Protein AF-A0A523ZC33-F1 (afdb_monomer_lite)

Structure (mmCIF, N/CA/C/O backbone):
data_AF-A0A523ZC33-F1
#
_entry.id   AF-A0A523ZC33-F1
#
loop_
_atom_site.group_PDB
_atom_site.id
_atom_site.type_symbol
_atom_site.label_atom_id
_atom_site.label_alt_id
_atom_site.label_comp_id
_atom_site.label_asym_id
_atom_site.label_entity_id
_atom_site.label_seq_id
_atom_site.pdbx_PDB_ins_code
_atom_site.Cartn_x
_atom_site.Cartn_y
_atom_site.Cartn_z
_atom_site.occupancy
_atom_site.B_iso_or_equiv
_atom_site.auth_seq_id
_atom_site.auth_comp_id
_atom_site.auth_asym_id
_atom_site.auth_atom_id
_atom_site.pdbx_PDB_model_num
ATOM 1 N N . MET A 1 1 ? -5.610 19.054 1.562 1.00 82.06 1 MET A N 1
ATOM 2 C CA . MET A 1 1 ? -6.115 19.131 0.172 1.00 82.06 1 MET A CA 1
ATOM 3 C C . MET A 1 1 ? -7.384 18.306 -0.020 1.00 82.06 1 MET A C 1
ATOM 5 O O . MET A 1 1 ? -8.399 18.913 -0.312 1.00 82.06 1 MET A O 1
ATOM 9 N N . ALA A 1 2 ? -7.369 16.987 0.226 1.00 86.81 2 ALA A N 1
ATOM 10 C CA . ALA A 1 2 ? -8.537 16.106 0.041 1.00 86.81 2 ALA A CA 1
ATOM 11 C C . ALA A 1 2 ? -9.839 16.639 0.676 1.00 86.81 2 ALA A C 1
ATOM 13 O O . ALA A 1 2 ? -10.793 16.916 -0.041 1.00 86.81 2 ALA A O 1
ATOM 14 N N . HIS A 1 3 ? -9.827 16.922 1.984 1.00 86.19 3 HIS A N 1
ATOM 15 C CA . HIS A 1 3 ? -10.988 17.479 2.694 1.00 86.19 3 HIS A CA 1
ATOM 16 C C . HIS A 1 3 ? -11.489 18.812 2.109 1.00 86.19 3 HIS A C 1
ATOM 18 O O . HIS A 1 3 ? -12.688 19.023 1.984 1.00 86.19 3 HIS A O 1
ATOM 24 N N . LYS A 1 4 ? -10.576 19.715 1.718 1.00 90.38 4 LYS A N 1
ATOM 25 C CA . LYS A 1 4 ? -10.930 21.020 1.125 1.00 90.38 4 LYS A CA 1
ATOM 26 C C . LYS A 1 4 ? -11.680 20.857 -0.203 1.00 90.38 4 LYS A C 1
ATOM 28 O O . LYS A 1 4 ? -12.515 21.688 -0.527 1.00 90.38 4 LYS A O 1
ATOM 33 N N . ASN A 1 5 ? -11.385 19.787 -0.937 1.00 92.31 5 ASN A N 1
ATOM 34 C CA . ASN A 1 5 ? -11.989 19.481 -2.230 1.00 92.31 5 ASN A C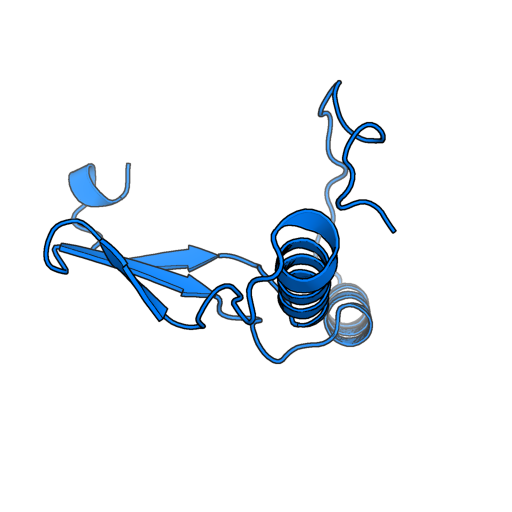A 1
ATOM 35 C C . ASN A 1 5 ? -13.188 18.520 -2.114 1.00 92.31 5 ASN A C 1
ATOM 37 O O . ASN A 1 5 ? -13.679 18.051 -3.133 1.00 92.31 5 ASN A O 1
ATOM 41 N N . GLY A 1 6 ? -13.641 18.191 -0.897 1.00 92.19 6 GLY A N 1
ATOM 42 C CA . GLY A 1 6 ? -14.768 17.278 -0.681 1.00 92.19 6 GLY A CA 1
ATOM 43 C C . GLY A 1 6 ? -14.457 15.793 -0.909 1.00 92.19 6 GLY A C 1
ATOM 44 O O . GLY A 1 6 ? -15.379 14.985 -0.947 1.00 92.19 6 GLY A O 1
ATOM 45 N N . TYR A 1 7 ? -13.183 15.405 -1.035 1.00 94.81 7 TYR A N 1
ATOM 46 C CA . TYR A 1 7 ? -12.796 13.998 -1.164 1.00 94.81 7 TYR A CA 1
ATOM 47 C C . TYR A 1 7 ? -12.706 13.315 0.204 1.00 94.81 7 TYR A C 1
ATOM 49 O O . TYR A 1 7 ? -12.087 13.840 1.135 1.00 94.81 7 TYR A O 1
ATOM 57 N N . ASN A 1 8 ? -13.274 12.113 0.297 1.00 94.88 8 ASN A N 1
ATOM 58 C CA . ASN A 1 8 ? -13.278 11.260 1.491 1.00 94.88 8 ASN A CA 1
ATOM 59 C C . ASN A 1 8 ? -12.317 10.059 1.382 1.00 94.88 8 ASN A C 1
ATOM 61 O O . ASN A 1 8 ? -12.171 9.295 2.338 1.00 94.88 8 ASN A O 1
ATOM 65 N N . GLU A 1 9 ? -11.648 9.892 0.241 1.00 95.12 9 GLU A N 1
ATOM 66 C CA . GLU A 1 9 ? -10.737 8.786 -0.044 1.00 95.12 9 GLU A CA 1
ATOM 67 C C . GLU A 1 9 ? -9.439 9.289 -0.673 1.00 95.12 9 GLU A C 1
ATOM 69 O O . GLU A 1 9 ? -9.436 10.234 -1.462 1.00 95.12 9 GLU A O 1
ATOM 74 N N . ILE A 1 10 ? -8.321 8.662 -0.304 1.00 95.94 10 ILE A N 1
ATOM 75 C CA . ILE A 1 10 ? -6.998 8.964 -0.848 1.00 95.94 10 ILE A CA 1
ATOM 76 C C . ILE A 1 10 ? -6.325 7.653 -1.244 1.00 95.94 10 ILE A C 1
ATOM 78 O O . ILE A 1 10 ? -6.088 6.792 -0.394 1.00 95.94 10 ILE A O 1
ATOM 82 N N . ALA A 1 11 ? -6.013 7.516 -2.532 1.00 96.75 11 ALA A N 1
ATOM 83 C CA . ALA A 1 11 ? -5.334 6.350 -3.078 1.00 96.75 11 ALA A CA 1
ATOM 84 C C . ALA A 1 11 ? -3.815 6.488 -2.962 1.00 96.75 11 ALA A C 1
ATOM 86 O O . ALA A 1 11 ? -3.231 7.481 -3.392 1.00 96.75 11 ALA A O 1
ATOM 87 N N . PHE A 1 12 ? -3.182 5.489 -2.358 1.00 96.62 12 PHE A N 1
ATOM 88 C CA . PHE A 1 12 ? -1.742 5.392 -2.162 1.00 96.62 12 PHE A CA 1
ATOM 89 C C . PHE A 1 12 ? -1.186 4.239 -3.000 1.00 96.62 12 PHE A C 1
ATOM 91 O O . PHE A 1 12 ? -1.777 3.159 -3.054 1.00 96.62 12 PHE A O 1
ATOM 98 N N . GLY A 1 13 ? -0.009 4.449 -3.590 1.00 94.56 13 GLY A N 1
ATOM 99 C CA . GLY A 1 13 ? 0.670 3.474 -4.451 1.00 94.56 13 GLY A CA 1
ATOM 100 C C . GLY A 1 13 ? 1.456 2.383 -3.719 1.00 94.56 13 GLY A C 1
ATOM 101 O O . GLY A 1 13 ? 2.354 1.816 -4.320 1.00 94.56 13 GLY A O 1
ATOM 102 N N . HIS A 1 14 ? 1.163 2.106 -2.441 1.00 96.31 14 HIS A N 1
ATOM 103 C CA . HIS A 1 14 ? 1.906 1.081 -1.695 1.00 96.31 14 HIS A CA 1
ATOM 104 C C . HIS A 1 14 ? 1.635 -0.301 -2.291 1.00 96.31 14 HIS A C 1
ATOM 106 O O . HIS A 1 14 ? 0.467 -0.691 -2.413 1.00 96.31 14 HIS A O 1
ATOM 112 N N . HIS A 1 15 ? 2.705 -1.020 -2.612 1.00 97.12 15 HIS A N 1
ATOM 113 C CA . HIS A 1 15 ? 2.671 -2.355 -3.196 1.00 97.12 15 HIS A CA 1
ATOM 114 C C . HIS A 1 15 ? 3.012 -3.439 -2.170 1.00 97.12 15 HIS A C 1
ATOM 116 O O . HIS A 1 15 ? 3.305 -3.160 -1.006 1.00 97.12 15 HIS A O 1
ATOM 122 N N . ARG A 1 16 ? 2.916 -4.707 -2.571 1.00 97.25 16 ARG A N 1
ATOM 123 C CA . ARG A 1 16 ? 3.084 -5.860 -1.679 1.00 97.25 16 ARG A CA 1
ATOM 124 C C . ARG A 1 16 ? 4.438 -5.859 -0.972 1.00 97.25 16 ARG A C 1
ATOM 126 O O . ARG A 1 16 ? 4.491 -6.141 0.226 1.00 97.25 16 ARG A O 1
ATOM 133 N N . ASP A 1 17 ? 5.511 -5.531 -1.682 1.00 96.31 17 ASP A N 1
ATOM 134 C CA . ASP A 1 17 ? 6.858 -5.456 -1.115 1.00 96.31 17 ASP A CA 1
ATOM 135 C C . ASP A 1 17 ? 6.925 -4.429 0.033 1.00 96.31 17 ASP A C 1
ATOM 137 O O . ASP A 1 17 ? 7.453 -4.756 1.096 1.00 96.31 17 ASP A O 1
ATOM 141 N N . ASP A 1 18 ? 6.279 -3.259 -0.087 1.00 95.38 18 ASP A N 1
ATOM 142 C CA . ASP A 1 18 ? 6.192 -2.267 1.003 1.00 95.38 18 ASP A CA 1
ATOM 143 C C . ASP A 1 18 ? 5.530 -2.835 2.268 1.00 95.38 18 ASP A C 1
ATOM 145 O O . ASP A 1 18 ? 5.927 -2.530 3.404 1.00 95.38 18 ASP A O 1
ATOM 149 N N . VAL A 1 19 ? 4.485 -3.650 2.082 1.00 96.31 19 VAL A N 1
ATOM 150 C CA . VAL A 1 19 ? 3.745 -4.296 3.176 1.00 96.31 19 VAL A CA 1
ATOM 151 C C . VAL A 1 19 ? 4.634 -5.315 3.882 1.00 96.31 19 VAL A C 1
ATOM 153 O O . VAL A 1 19 ? 4.639 -5.362 5.116 1.00 96.31 19 VAL A O 1
ATOM 156 N N . ILE A 1 20 ? 5.408 -6.093 3.120 1.00 95.88 20 ILE A N 1
ATOM 157 C CA . ILE A 1 20 ? 6.358 -7.082 3.644 1.00 95.88 20 ILE A CA 1
ATOM 158 C C . ILE A 1 20 ? 7.490 -6.381 4.397 1.00 95.88 20 ILE A C 1
ATOM 160 O O . ILE A 1 20 ? 7.773 -6.746 5.536 1.00 95.88 20 ILE A O 1
ATOM 164 N N . VAL A 1 21 ? 8.094 -5.339 3.818 1.00 95.44 21 VAL A N 1
ATOM 165 C CA . VAL A 1 21 ? 9.153 -4.556 4.476 1.00 95.44 21 VAL A CA 1
ATOM 166 C C . VAL A 1 21 ? 8.636 -3.965 5.785 1.00 95.44 21 VAL A C 1
ATOM 168 O O . VAL A 1 21 ? 9.282 -4.093 6.825 1.00 95.44 21 VAL A O 1
ATOM 171 N N . THR A 1 22 ? 7.436 -3.379 5.778 1.00 95.19 22 THR A N 1
ATOM 172 C CA . THR A 1 22 ? 6.828 -2.825 6.996 1.00 95.19 22 THR A CA 1
ATOM 173 C C . THR A 1 22 ? 6.564 -3.907 8.046 1.00 95.19 22 THR A C 1
ATOM 175 O O . THR A 1 22 ? 6.860 -3.688 9.220 1.00 95.19 22 THR A O 1
ATOM 178 N N . PHE A 1 23 ? 6.059 -5.074 7.638 1.00 96.75 23 PHE A N 1
ATOM 179 C CA . PHE A 1 23 ? 5.847 -6.209 8.537 1.00 96.75 23 PHE A CA 1
ATOM 180 C C . PHE A 1 23 ? 7.155 -6.666 9.188 1.00 96.75 23 PHE A C 1
ATOM 182 O O . PHE A 1 23 ? 7.242 -6.751 10.411 1.00 96.75 23 PHE A O 1
ATOM 189 N N . MET A 1 24 ? 8.193 -6.892 8.381 1.00 96.44 24 MET A N 1
ATOM 190 C CA . MET A 1 24 ? 9.503 -7.337 8.856 1.00 96.44 24 MET A CA 1
ATOM 191 C C . MET A 1 24 ? 10.133 -6.320 9.807 1.00 96.44 24 MET A C 1
ATOM 193 O O . MET A 1 24 ? 10.693 -6.698 10.833 1.00 96.44 24 MET A O 1
ATOM 197 N N . MET A 1 25 ? 10.003 -5.024 9.520 1.00 94.62 25 MET A N 1
ATOM 198 C CA . MET A 1 25 ? 10.499 -3.987 10.421 1.00 94.62 25 MET A CA 1
ATOM 199 C C . MET A 1 25 ? 9.795 -3.995 11.779 1.00 94.62 25 MET A C 1
ATOM 201 O O . MET A 1 25 ? 10.457 -3.843 12.807 1.00 94.62 25 MET A O 1
ATOM 205 N N . ASN A 1 26 ? 8.471 -4.154 11.796 1.00 96.31 26 ASN A N 1
ATOM 206 C CA . ASN A 1 26 ? 7.714 -4.222 13.045 1.00 96.31 26 ASN A CA 1
ATOM 207 C C . ASN A 1 26 ? 8.067 -5.489 13.830 1.00 96.31 26 ASN A C 1
ATOM 209 O O . ASN A 1 26 ? 8.318 -5.413 15.032 1.00 96.31 26 ASN A O 1
ATOM 213 N N . LEU A 1 27 ? 8.203 -6.624 13.148 1.00 96.94 27 LEU A N 1
ATOM 214 C CA . LEU A 1 27 ? 8.576 -7.880 13.784 1.00 96.94 27 LEU A CA 1
ATOM 215 C C . LEU A 1 27 ? 9.979 -7.808 14.408 1.00 96.94 27 LEU A C 1
ATOM 217 O O . LEU A 1 27 ? 10.148 -8.136 15.578 1.00 96.94 27 LEU A O 1
ATOM 221 N N . LEU A 1 28 ? 10.978 -7.343 13.651 1.00 95.75 28 LEU A N 1
ATOM 222 C CA . LEU A 1 28 ? 12.387 -7.411 14.055 1.00 95.75 28 LEU A CA 1
ATOM 223 C C . LEU A 1 28 ? 12.822 -6.286 14.996 1.00 95.75 28 LEU A C 1
ATOM 225 O O . LEU A 1 28 ? 13.646 -6.512 15.877 1.00 95.75 28 LEU A O 1
ATOM 229 N N . PHE A 1 29 ? 12.305 -5.070 14.809 1.00 94.81 29 PHE A N 1
ATOM 230 C CA . PHE A 1 29 ? 12.752 -3.904 15.582 1.00 94.81 29 PHE A CA 1
ATOM 231 C C . PHE A 1 29 ? 11.756 -3.461 16.652 1.00 94.81 29 PHE A C 1
ATOM 233 O O . PHE A 1 29 ? 12.114 -2.639 17.494 1.00 94.81 29 PHE A O 1
ATOM 240 N N . ARG A 1 30 ? 10.516 -3.964 16.615 1.00 95.50 30 ARG A N 1
ATOM 241 C CA . ARG A 1 30 ? 9.475 -3.631 17.600 1.00 95.50 30 ARG A CA 1
ATOM 242 C C . ARG A 1 30 ? 8.902 -4.856 18.313 1.00 95.50 30 ARG A C 1
ATOM 244 O O . ARG A 1 30 ? 8.235 -4.678 19.322 1.00 95.50 30 ARG A O 1
ATOM 251 N N . GLY A 1 31 ? 9.173 -6.075 17.835 1.00 96.94 31 GLY A N 1
ATOM 252 C CA . GLY A 1 31 ? 8.584 -7.295 18.394 1.00 96.94 31 GLY A CA 1
ATOM 253 C C . GLY A 1 31 ? 7.077 -7.407 18.140 1.00 96.94 31 GLY A C 1
ATOM 254 O O . GLY A 1 31 ? 6.383 -8.106 18.871 1.00 96.94 31 GLY A O 1
ATOM 255 N N . GLU A 1 32 ? 6.557 -6.705 17.128 1.00 97.88 32 GLU A N 1
ATOM 256 C CA . GLU A 1 32 ? 5.124 -6.600 16.849 1.00 97.88 32 GLU A CA 1
ATOM 257 C C . GLU A 1 32 ? 4.747 -7.344 15.562 1.00 97.88 32 GLU A C 1
ATOM 259 O O . GLU A 1 32 ? 5.310 -7.104 14.493 1.00 97.88 32 GLU A O 1
ATOM 264 N N . VAL A 1 33 ? 3.719 -8.194 15.635 1.00 97.44 33 VAL A N 1
ATOM 265 C CA . VAL A 1 33 ? 3.114 -8.846 14.462 1.00 97.44 33 VAL A CA 1
ATOM 266 C C . VAL A 1 33 ? 2.097 -7.887 13.835 1.00 97.44 33 VAL A C 1
ATOM 268 O O . VAL A 1 33 ? 0.887 -8.038 13.992 1.00 97.44 33 VAL A O 1
ATOM 271 N N . ALA A 1 34 ? 2.593 -6.848 13.162 1.00 96.69 34 ALA A N 1
ATOM 272 C CA . ALA A 1 34 ? 1.761 -5.781 12.611 1.00 96.69 34 ALA A CA 1
ATOM 273 C C . ALA A 1 34 ? 2.278 -5.279 11.259 1.00 96.69 34 ALA A C 1
ATOM 275 O O . ALA A 1 34 ? 3.481 -5.213 11.015 1.00 96.69 34 ALA A O 1
ATOM 276 N N . THR A 1 35 ? 1.371 -4.854 10.381 1.00 97.06 35 THR A N 1
ATOM 277 C CA . THR A 1 35 ? 1.706 -4.158 9.131 1.00 97.06 35 THR A CA 1
ATOM 278 C C . THR A 1 35 ? 0.588 -3.196 8.732 1.00 97.06 35 THR A C 1
ATOM 280 O O . THR A 1 35 ? -0.454 -3.120 9.383 1.00 97.06 35 THR A O 1
ATOM 283 N N . SER A 1 36 ? 0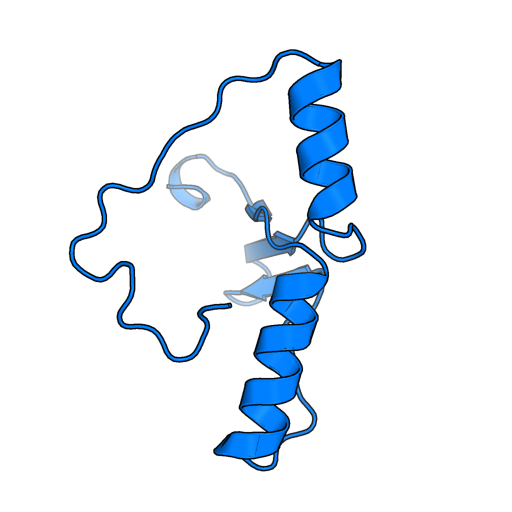.810 -2.418 7.674 1.00 95.00 36 SER A N 1
ATOM 284 C CA . SER A 1 36 ? -0.227 -1.553 7.114 1.00 95.00 36 SER A CA 1
ATOM 285 C C . SER A 1 36 ? -1.379 -2.384 6.535 1.00 95.00 36 SER A C 1
ATOM 287 O O . SER A 1 36 ? -1.147 -3.457 5.991 1.00 95.00 36 SER A O 1
ATOM 289 N N . VAL A 1 37 ? -2.616 -1.892 6.624 1.00 96.75 37 VAL A N 1
ATOM 290 C CA . VAL A 1 37 ? -3.825 -2.563 6.101 1.00 96.75 37 VAL A CA 1
ATOM 291 C C . VAL A 1 37 ? -4.253 -1.977 4.746 1.00 96.75 37 VAL A C 1
ATOM 293 O O . VAL A 1 37 ? -3.946 -0.813 4.477 1.00 96.75 37 VAL A O 1
ATOM 296 N N . PRO A 1 38 ? -4.980 -2.714 3.884 1.00 97.12 38 PRO A N 1
ATOM 297 C CA . PRO A 1 38 ? -5.362 -2.222 2.553 1.00 97.12 38 PRO A CA 1
ATOM 298 C C . PRO A 1 38 ? -6.254 -0.974 2.601 1.00 97.12 38 PRO A C 1
ATOM 300 O O . PRO A 1 38 ? -6.115 -0.083 1.764 1.00 97.12 38 PRO A O 1
ATOM 303 N N . VAL A 1 39 ? -7.125 -0.872 3.610 1.00 97.56 39 VAL A N 1
ATOM 304 C CA . VAL A 1 39 ? -7.981 0.295 3.850 1.00 97.56 39 VAL A CA 1
ATOM 305 C C . VAL A 1 39 ? -7.818 0.747 5.291 1.00 97.56 39 VAL A C 1
ATOM 307 O O . VAL A 1 39 ? -8.057 -0.022 6.219 1.00 97.56 39 VAL A O 1
ATOM 310 N N . GLN A 1 40 ? -7.447 2.008 5.485 1.00 96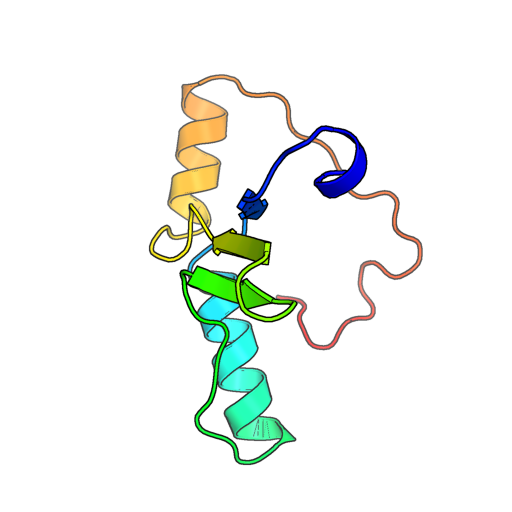.88 40 GLN A N 1
ATOM 311 C CA . GLN A 1 40 ? -7.269 2.601 6.806 1.00 96.88 40 GLN A CA 1
ATOM 312 C C . GLN A 1 40 ? -8.151 3.839 6.946 1.00 96.88 40 GLN A C 1
ATOM 314 O O . GLN A 1 40 ? -8.048 4.780 6.161 1.00 96.88 40 GLN A O 1
ATOM 319 N N . LYS A 1 41 ? -9.031 3.835 7.948 1.00 96.12 41 LYS A N 1
ATOM 320 C CA . LYS A 1 41 ? -9.931 4.954 8.245 1.00 96.12 41 LYS A CA 1
ATOM 321 C C . LYS A 1 41 ? -9.255 5.926 9.213 1.00 96.12 41 LYS A C 1
ATOM 323 O O . LYS A 1 41 ? -8.632 5.498 10.180 1.00 96.12 41 LYS A O 1
ATOM 328 N N . PHE A 1 42 ? -9.426 7.219 8.974 1.00 93.50 42 PHE A N 1
ATOM 329 C CA . PHE A 1 42 ? -8.943 8.310 9.816 1.00 93.50 42 PHE A CA 1
ATOM 330 C C . PHE A 1 42 ? -10.087 9.265 10.148 1.00 93.50 42 PHE A C 1
ATOM 332 O O . PHE A 1 42 ? -11.078 9.331 9.417 1.00 93.50 42 PHE A O 1
ATOM 339 N N . PHE A 1 43 ? -9.934 10.017 11.242 1.00 92.81 43 PHE A N 1
ATOM 340 C CA . PHE A 1 43 ? -10.891 11.041 11.678 1.00 92.81 43 PHE A CA 1
ATOM 341 C C . PHE A 1 43 ? -12.326 10.501 11.754 1.00 92.81 43 PHE A C 1
ATOM 343 O O . PHE A 1 43 ? -13.221 11.020 11.090 1.00 92.81 43 PHE A O 1
ATOM 350 N N . GLU A 1 44 ? -12.516 9.397 12.483 1.00 92.69 44 GLU A N 1
ATOM 351 C CA . GLU A 1 44 ? -13.819 8.720 12.625 1.00 92.69 44 GLU A CA 1
ATOM 352 C C . GLU A 1 44 ? -14.439 8.298 11.279 1.00 92.69 44 GLU A C 1
ATOM 354 O O . GLU A 1 44 ? -15.650 8.191 11.122 1.00 92.69 44 GLU A O 1
ATOM 359 N N . GLY A 1 45 ? -13.595 8.043 10.276 1.00 88.38 45 GLY A N 1
ATOM 360 C CA . GLY A 1 45 ? -14.025 7.614 8.948 1.00 88.38 45 GLY A CA 1
ATOM 361 C C . GLY A 1 45 ? -14.307 8.747 7.964 1.00 88.38 45 GLY A C 1
ATOM 362 O O . GLY A 1 45 ? -14.683 8.450 6.833 1.00 88.38 45 GLY A O 1
ATOM 363 N N . LYS A 1 46 ? -14.070 10.015 8.334 1.00 91.12 46 LYS A N 1
ATOM 364 C CA . LYS A 1 46 ? -14.181 11.156 7.404 1.00 91.12 46 LYS A CA 1
ATOM 365 C C . LYS A 1 46 ? -13.204 11.057 6.232 1.00 91.12 46 LYS A C 1
ATOM 367 O O . LYS A 1 46 ? -13.494 11.567 5.155 1.00 91.12 46 LYS A O 1
ATOM 372 N N . ILE A 1 47 ? -12.050 10.419 6.441 1.00 94.56 47 ILE A N 1
ATOM 373 C CA . ILE A 1 47 ? -11.061 10.155 5.392 1.00 94.56 47 ILE A CA 1
ATOM 374 C C . ILE A 1 47 ? -10.646 8.688 5.450 1.00 94.56 47 ILE A C 1
ATOM 376 O O . ILE A 1 47 ? -10.391 8.146 6.527 1.00 94.56 47 ILE A O 1
ATOM 380 N N . LYS A 1 48 ? -10.528 8.052 4.287 1.00 95.88 48 LYS A N 1
ATOM 381 C CA . LYS A 1 48 ? -9.987 6.701 4.142 1.00 95.88 48 LYS A CA 1
ATOM 382 C C . LYS A 1 48 ? -8.755 6.734 3.248 1.00 95.88 48 LYS A C 1
ATOM 384 O O . LYS A 1 48 ? -8.784 7.314 2.168 1.00 95.88 48 LYS A O 1
ATOM 389 N N . ILE A 1 49 ? -7.679 6.097 3.690 1.00 96.75 49 ILE A N 1
ATOM 390 C CA . ILE A 1 49 ? -6.544 5.775 2.826 1.00 96.75 49 ILE A CA 1
ATOM 391 C C . ILE A 1 49 ? -6.794 4.390 2.246 1.00 96.75 49 ILE A C 1
ATOM 393 O O . ILE A 1 49 ? -7.025 3.443 3.003 1.00 96.75 49 ILE A O 1
ATOM 397 N N . ILE A 1 50 ? -6.727 4.283 0.923 1.00 97.56 50 ILE A N 1
ATOM 398 C CA . ILE A 1 50 ? -6.760 3.014 0.198 1.00 97.56 50 ILE A CA 1
ATOM 399 C C . ILE A 1 50 ? -5.379 2.768 -0.410 1.00 97.56 50 ILE A C 1
ATOM 401 O O . ILE A 1 50 ? -4.786 3.665 -1.002 1.00 97.56 50 ILE A O 1
ATOM 405 N N . ARG A 1 51 ? -4.832 1.568 -0.232 1.00 97.81 51 ARG A N 1
ATOM 406 C CA . ARG A 1 51 ? -3.557 1.151 -0.831 1.00 97.81 51 ARG A CA 1
ATOM 407 C C . ARG A 1 51 ? -3.876 0.284 -2.041 1.00 97.81 51 ARG A C 1
ATOM 409 O O . ARG A 1 51 ? -4.043 -0.921 -1.907 1.00 97.81 51 ARG A O 1
ATOM 416 N N . SER A 1 52 ? -4.050 0.899 -3.206 1.00 97.12 52 SER A N 1
ATOM 417 C CA . SER A 1 52 ? -4.643 0.220 -4.371 1.00 97.12 52 SER A CA 1
ATOM 418 C C . SER A 1 52 ? -3.786 -0.924 -4.918 1.00 97.12 52 SER A C 1
ATOM 420 O O . SER A 1 52 ? -4.314 -1.834 -5.547 1.00 97.12 52 SER A O 1
ATOM 422 N N . LEU A 1 53 ? -2.477 -0.905 -4.654 1.00 97.62 53 LEU A N 1
ATOM 423 C CA . LEU A 1 53 ? -1.518 -1.897 -5.143 1.00 97.62 53 LEU A CA 1
ATOM 424 C C . LEU A 1 53 ? -1.142 -2.936 -4.075 1.00 97.62 53 LEU A C 1
ATOM 426 O O . LEU A 1 53 ? -0.198 -3.689 -4.267 1.00 97.62 53 LEU A O 1
ATOM 430 N N . TYR A 1 54 ? -1.896 -3.024 -2.973 1.00 97.69 54 TYR A N 1
ATOM 431 C CA . TYR A 1 54 ? -1.541 -3.796 -1.772 1.00 97.69 54 TYR A CA 1
ATOM 432 C C . TYR A 1 54 ? -1.109 -5.253 -2.026 1.00 97.69 54 TYR A C 1
ATOM 434 O O . TYR A 1 54 ? -0.278 -5.789 -1.296 1.00 97.69 54 TYR A O 1
ATOM 442 N N . PHE A 1 55 ? -1.670 -5.903 -3.049 1.00 96.94 55 PHE A N 1
ATOM 443 C CA . PHE A 1 55 ? -1.366 -7.294 -3.406 1.00 96.94 55 PHE A CA 1
ATOM 444 C C . PHE A 1 55 ? -0.441 -7.446 -4.623 1.00 96.94 55 PHE A C 1
ATOM 446 O O . PHE A 1 55 ? -0.059 -8.568 -4.956 1.00 96.94 55 PHE A O 1
ATOM 453 N N . MET A 1 56 ? -0.072 -6.342 -5.273 1.00 97.81 56 MET A N 1
ATOM 454 C CA . MET A 1 56 ? 0.766 -6.324 -6.470 1.00 97.81 56 MET A CA 1
ATOM 455 C C . MET A 1 56 ? 2.240 -6.389 -6.088 1.00 97.81 56 MET A C 1
ATOM 457 O O . MET A 1 56 ? 2.680 -5.657 -5.208 1.00 97.81 56 MET A O 1
ATOM 461 N N . TRP A 1 57 ? 3.001 -7.242 -6.763 1.00 97.56 57 TRP A N 1
ATOM 462 C CA . TRP A 1 57 ? 4.461 -7.230 -6.676 1.00 97.56 57 TRP A CA 1
ATOM 463 C C . TRP A 1 57 ? 5.038 -6.055 -7.466 1.00 97.56 57 TRP A C 1
ATOM 465 O O . TRP A 1 57 ? 4.484 -5.686 -8.503 1.00 97.56 57 TRP A O 1
ATOM 475 N N . GLU A 1 58 ? 6.164 -5.521 -7.000 1.00 95.62 58 GLU A N 1
ATOM 476 C CA . GLU A 1 58 ? 6.895 -4.439 -7.672 1.00 95.62 58 GLU A CA 1
ATOM 477 C C . GLU A 1 58 ? 7.206 -4.770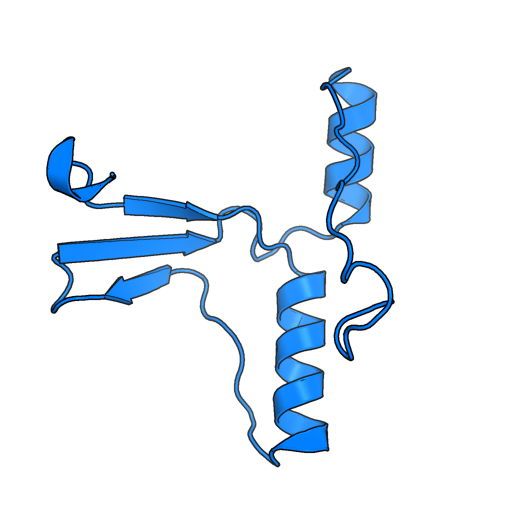 -9.143 1.00 95.62 58 GLU A C 1
ATOM 479 O O . GLU A 1 58 ? 6.823 -4.015 -10.034 1.00 95.62 58 GLU A O 1
ATOM 484 N N . ASP A 1 59 ? 7.738 -5.964 -9.422 1.00 96.94 59 ASP A N 1
ATOM 485 C CA . ASP A 1 59 ? 8.110 -6.403 -10.777 1.00 96.94 59 ASP A CA 1
ATOM 486 C C . ASP A 1 59 ? 6.941 -6.355 -11.781 1.00 96.94 59 ASP A C 1
ATOM 488 O O . ASP A 1 59 ? 7.123 -6.077 -12.970 1.00 96.94 59 ASP A O 1
ATOM 492 N N . TRP A 1 60 ? 5.714 -6.612 -11.315 1.00 97.56 60 TRP A N 1
ATOM 493 C CA . TRP A 1 60 ? 4.515 -6.539 -12.155 1.00 97.56 60 TRP A CA 1
ATOM 494 C C . TRP A 1 60 ? 4.132 -5.094 -12.469 1.00 97.56 60 TRP A C 1
ATOM 496 O O . TRP A 1 60 ? 3.665 -4.807 -13.572 1.00 97.56 60 TRP A O 1
ATOM 506 N N . ILE A 1 61 ? 4.338 -4.186 -11.515 1.00 96.44 61 ILE A N 1
ATOM 507 C CA . ILE A 1 61 ? 4.123 -2.752 -11.709 1.00 96.44 61 ILE A CA 1
ATOM 508 C C . ILE A 1 61 ? 5.154 -2.222 -12.710 1.00 96.44 61 ILE A C 1
ATOM 510 O O . ILE A 1 61 ? 4.781 -1.532 -13.656 1.00 96.44 61 ILE A O 1
ATOM 514 N N . GLU A 1 62 ? 6.425 -2.605 -12.576 1.00 95.88 62 GLU A N 1
ATOM 515 C CA . GLU A 1 62 ? 7.479 -2.239 -13.528 1.00 95.88 62 GLU A CA 1
ATOM 516 C C . GLU A 1 62 ? 7.219 -2.786 -14.936 1.00 95.88 62 GLU A C 1
ATOM 518 O O . GLU A 1 62 ? 7.423 -2.091 -15.935 1.00 95.88 62 GLU A O 1
ATOM 523 N N . TYR A 1 63 ? 6.761 -4.036 -15.039 1.00 97.38 63 TYR A N 1
ATOM 524 C CA . TYR A 1 63 ? 6.339 -4.614 -16.312 1.00 97.38 63 TYR A CA 1
ATOM 525 C C . TYR A 1 63 ? 5.208 -3.797 -16.945 1.00 97.38 63 TYR A C 1
ATOM 527 O O . TYR A 1 63 ? 5.330 -3.399 -18.102 1.00 97.38 63 TYR A O 1
ATOM 535 N N . PHE A 1 64 ? 4.159 -3.483 -16.181 1.00 97.00 64 PHE A N 1
ATOM 536 C CA . PHE A 1 64 ? 3.023 -2.701 -16.666 1.00 97.00 64 PHE A CA 1
ATOM 537 C C . PHE A 1 64 ? 3.429 -1.293 -17.118 1.00 97.00 64 PHE A C 1
ATOM 539 O O . PHE A 1 64 ? 2.985 -0.832 -18.165 1.00 97.00 64 PHE A O 1
ATOM 546 N N . ILE A 1 65 ? 4.309 -0.620 -16.369 1.00 96.75 65 ILE A N 1
ATOM 547 C CA . ILE A 1 65 ? 4.839 0.700 -16.738 1.00 96.75 65 ILE A CA 1
ATOM 548 C C . ILE A 1 65 ? 5.551 0.643 -18.095 1.00 96.75 65 ILE A C 1
ATOM 550 O O . ILE A 1 65 ? 5.312 1.509 -18.937 1.00 96.75 65 ILE A O 1
ATOM 554 N N . ARG A 1 66 ? 6.396 -0.375 -18.319 1.00 96.81 66 ARG A N 1
ATOM 555 C CA . ARG A 1 66 ? 7.111 -0.564 -19.593 1.00 96.81 66 ARG A CA 1
ATOM 556 C C . ARG A 1 66 ? 6.159 -0.882 -20.742 1.00 96.81 66 ARG A C 1
ATOM 558 O O . ARG A 1 66 ? 6.269 -0.268 -21.796 1.00 96.81 66 ARG A O 1
ATOM 565 N N . ASP A 1 67 ? 5.229 -1.808 -20.530 1.00 98.12 67 ASP A N 1
ATOM 566 C CA . ASP A 1 67 ? 4.258 -2.243 -21.540 1.00 98.12 67 ASP A CA 1
ATOM 567 C C . ASP A 1 67 ? 3.342 -1.092 -21.993 1.00 98.12 67 ASP A C 1
ATOM 569 O O . ASP A 1 67 ? 3.108 -0.892 -23.183 1.00 98.12 67 ASP A O 1
ATOM 573 N N . GLN A 1 68 ? 2.900 -0.265 -21.045 1.00 98.06 68 GLN A N 1
ATOM 574 C CA . GLN A 1 68 ? 2.014 0.870 -21.306 1.00 98.06 68 GLN A CA 1
ATOM 575 C C . GLN A 1 68 ? 2.755 2.177 -21.629 1.00 98.06 68 GLN A C 1
ATOM 577 O O . GLN A 1 68 ? 2.112 3.205 -21.833 1.00 98.06 68 GLN A O 1
ATOM 582 N N . ASN A 1 69 ? 4.093 2.159 -21.690 1.00 96.44 69 ASN A N 1
ATOM 583 C CA . ASN A 1 69 ? 4.942 3.337 -21.907 1.00 96.44 69 ASN A CA 1
ATOM 584 C C . ASN A 1 69 ? 4.603 4.514 -20.970 1.00 96.44 69 ASN A C 1
ATOM 586 O O . ASN A 1 69 ? 4.527 5.671 -21.392 1.00 96.44 69 ASN A O 1
ATOM 590 N N . LEU A 1 70 ? 4.373 4.219 -19.686 1.00 96.06 70 LEU A N 1
ATOM 591 C CA . LEU A 1 70 ? 4.050 5.242 -18.693 1.00 96.06 70 LEU A CA 1
ATOM 592 C C . LEU A 1 70 ? 5.304 6.034 -18.284 1.00 96.06 70 LEU A C 1
ATOM 594 O O . LEU A 1 70 ? 6.386 5.455 -18.158 1.00 96.06 70 LEU A O 1
ATOM 598 N N . PRO A 1 71 ? 5.181 7.350 -18.032 1.00 94.31 71 PRO A N 1
ATOM 599 C CA . PRO A 1 71 ? 6.306 8.161 -17.586 1.00 94.31 71 PRO A CA 1
ATOM 600 C C . PRO A 1 71 ? 6.752 7.758 -16.177 1.00 94.31 71 PRO A C 1
ATOM 602 O O . PRO A 1 71 ? 5.9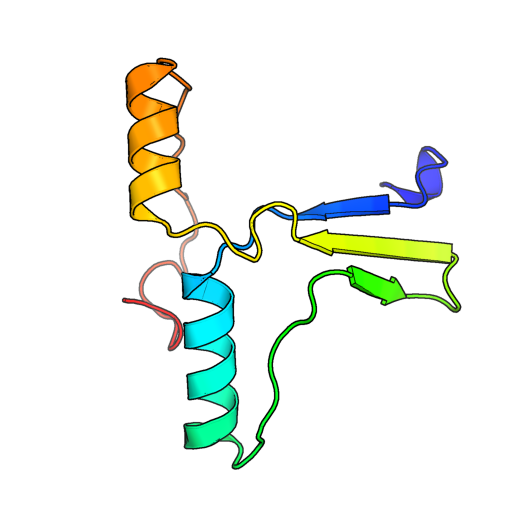29 7.576 -15.277 1.00 94.31 71 PRO A O 1
ATOM 605 N N . THR A 1 72 ? 8.065 7.679 -15.973 1.00 90.19 72 THR A N 1
ATOM 606 C CA . THR A 1 72 ? 8.685 7.444 -14.665 1.00 90.19 72 THR A CA 1
ATOM 607 C C . THR A 1 72 ? 9.364 8.712 -14.156 1.00 90.19 72 THR A C 1
ATOM 609 O O . THR A 1 72 ? 9.822 9.555 -14.929 1.00 90.19 72 THR A O 1
ATOM 612 N N . PHE A 1 73 ? 9.417 8.858 -12.834 1.00 87.62 73 PHE A N 1
ATOM 613 C CA . PHE A 1 73 ? 10.060 9.986 -12.167 1.00 87.62 73 PHE A CA 1
ATOM 614 C C . PHE A 1 73 ? 11.045 9.461 -11.132 1.00 87.62 73 PHE A C 1
ATOM 616 O O . PHE A 1 73 ? 10.731 8.531 -10.390 1.00 87.62 73 PHE A O 1
ATOM 623 N N . THR A 1 74 ? 12.219 10.078 -11.054 1.00 80.50 74 THR A N 1
ATOM 624 C CA . THR A 1 74 ? 13.188 9.816 -9.989 1.00 80.50 74 THR A CA 1
ATOM 625 C C . THR A 1 74 ? 12.915 10.736 -8.805 1.00 80.50 74 THR A C 1
ATOM 627 O O . THR A 1 74 ? 12.570 11.909 -8.977 1.00 80.50 74 THR A O 1
ATOM 630 N N . SER A 1 75 ? 13.065 10.212 -7.590 1.00 79.75 75 SER A N 1
ATOM 631 C CA . SER A 1 75 ? 12.997 11.036 -6.386 1.00 79.75 75 SER A CA 1
ATOM 632 C C . SER A 1 75 ? 14.187 12.007 -6.348 1.00 79.75 75 SER A C 1
ATOM 634 O O . SER A 1 75 ? 15.307 11.658 -6.700 1.00 79.75 75 SER A O 1
ATOM 636 N N . ASN A 1 76 ? 13.930 13.245 -5.915 1.00 81.69 76 ASN A N 1
ATOM 637 C CA . ASN A 1 76 ? 14.958 14.258 -5.636 1.00 81.69 76 ASN A CA 1
ATOM 638 C C . ASN A 1 76 ? 15.141 14.456 -4.119 1.00 81.69 76 ASN A C 1
ATOM 640 O O . ASN A 1 76 ? 15.490 15.544 -3.655 1.00 81.69 76 ASN A O 1
ATOM 644 N N . CYS A 1 77 ? 14.818 13.442 -3.312 1.00 84.19 77 CYS A N 1
ATOM 645 C CA . CYS A 1 77 ? 14.849 13.552 -1.861 1.00 84.19 77 CYS A CA 1
ATOM 646 C C . CYS A 1 77 ? 16.299 13.499 -1.336 1.00 84.19 77 CYS A C 1
ATOM 648 O O . CYS A 1 77 ? 16.971 12.486 -1.512 1.00 84.19 77 CYS A O 1
ATOM 650 N N . PRO A 1 78 ? 16.783 14.505 -0.582 1.00 85.00 78 PRO A N 1
ATOM 651 C CA . PRO A 1 78 ? 18.149 14.506 -0.035 1.00 85.00 78 PRO A CA 1
ATOM 652 C C . PRO A 1 78 ? 18.397 13.430 1.042 1.00 85.00 78 PRO A C 1
ATOM 654 O O . PRO A 1 78 ? 19.527 13.245 1.507 1.00 85.00 78 PRO A O 1
ATOM 657 N N . HIS A 1 79 ? 17.341 12.736 1.475 1.00 82.50 79 HIS A N 1
ATOM 658 C CA . HIS A 1 79 ? 17.389 11.633 2.439 1.00 82.50 79 HIS A CA 1
ATOM 659 C C . HIS A 1 79 ? 17.175 10.258 1.800 1.00 82.50 79 HIS A C 1
ATOM 661 O O . HIS A 1 79 ? 17.149 9.250 2.513 1.00 82.50 79 HIS A O 1
ATOM 667 N N . GLU A 1 80 ? 17.036 10.203 0.477 1.00 77.44 80 GLU A N 1
ATOM 668 C CA . GLU A 1 80 ? 17.097 8.952 -0.266 1.00 77.44 80 GLU A CA 1
ATOM 669 C C . GLU A 1 80 ? 18.415 8.231 0.053 1.00 77.44 80 GLU A C 1
ATOM 671 O O . GLU A 1 80 ? 19.449 8.865 0.274 1.00 77.44 80 GLU A O 1
ATOM 676 N N . GLY A 1 81 ? 18.374 6.910 0.215 1.00 74.88 81 GLY A N 1
ATOM 677 C CA . GLY A 1 81 ? 19.560 6.146 0.615 1.00 74.88 81 GLY A CA 1
ATOM 678 C C . GLY A 1 81 ? 19.761 5.945 2.123 1.00 74.88 81 GLY A C 1
ATOM 679 O O . GLY A 1 81 ? 20.495 5.052 2.532 1.00 74.88 81 GLY A O 1
ATOM 680 N N . LYS A 1 82 ? 19.135 6.761 2.986 1.00 8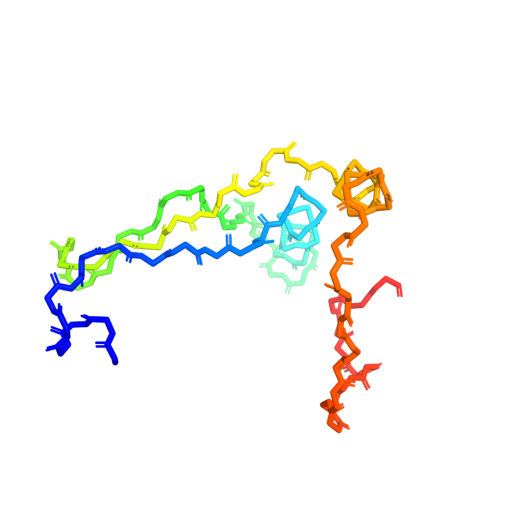1.44 82 LYS A N 1
ATOM 681 C CA . LYS A 1 82 ? 19.438 6.782 4.439 1.00 81.44 82 LYS A CA 1
ATOM 682 C C . LYS A 1 82 ? 18.412 6.058 5.312 1.00 81.44 82 LYS A C 1
ATOM 684 O O . LYS A 1 82 ? 18.473 6.126 6.540 1.00 81.44 82 LYS A O 1
ATOM 689 N N . SER A 1 83 ? 17.436 5.399 4.697 1.00 80.81 83 SER A N 1
ATOM 690 C CA . SER A 1 83 ? 16.328 4.758 5.402 1.00 80.81 83 SER A CA 1
ATOM 691 C C . SER A 1 83 ? 16.616 3.290 5.702 1.00 80.81 83 SER A C 1
ATOM 693 O O . SER A 1 83 ? 17.082 2.555 4.841 1.00 80.81 83 SER A O 1
ATOM 695 N N . LYS A 1 84 ? 16.206 2.817 6.887 1.00 76.75 84 LYS A N 1
ATOM 696 C CA . LYS A 1 84 ? 16.178 1.376 7.220 1.00 76.75 84 LYS A CA 1
ATOM 697 C C . LYS A 1 84 ? 15.147 0.574 6.404 1.00 76.75 84 LYS A C 1
ATOM 699 O O . LYS A 1 84 ? 15.043 -0.630 6.588 1.00 76.75 84 LYS A O 1
ATOM 704 N N . ARG A 1 85 ? 14.349 1.253 5.572 1.00 75.62 85 ARG A N 1
ATOM 705 C CA . ARG A 1 85 ? 13.346 0.667 4.664 1.00 75.62 85 ARG A CA 1
ATOM 706 C C . ARG A 1 85 ? 13.905 0.342 3.279 1.00 75.62 85 ARG A C 1
ATOM 708 O O . ARG A 1 85 ? 13.145 -0.082 2.422 1.00 75.62 85 ARG A O 1
ATOM 715 N N . MET A 1 86 ? 15.178 0.632 3.040 1.00 69.38 86 MET A N 1
ATOM 716 C CA . MET A 1 86 ? 15.774 0.477 1.723 1.00 69.38 86 MET A CA 1
ATOM 717 C C . MET A 1 86 ? 16.058 -0.999 1.409 1.00 69.38 86 MET A C 1
ATOM 719 O O . MET A 1 86 ? 16.402 -1.756 2.321 1.00 69.38 86 MET A O 1
ATOM 723 N N . ARG A 1 87 ? 15.884 -1.371 0.136 1.00 56.78 87 ARG A N 1
ATOM 724 C CA . ARG A 1 87 ? 16.343 -2.636 -0.452 1.00 56.78 87 ARG A CA 1
ATOM 725 C C . ARG A 1 87 ? 17.839 -2.571 -0.751 1.00 56.78 87 ARG A C 1
ATOM 727 O O . ARG A 1 87 ? 18.315 -1.463 -1.089 1.00 56.78 87 ARG A O 1
#

Foldseek 3Di:
DCVVVVHQEDEDQDAQLLQVLQQVCCCPVVVDRDGDDQWDADPNSSHIYGHPRNHPDPVVVVVVCVVVVPDDDDDPDPCPPVDPSDD

pLDDT: mean 92.41, std 7.6, range [56.78, 98.12]

Secondary structure (DSSP, 8-state):
-TGGGT--EEEEEEEHHHHHHHHHHHHHHH-------SEEEEGGGTEEEEEEETT--HHHHHHHHHHTT--------TTTT--TT--

Sequence (87 aa):
MAHKNGYNEIAFGHHRDDVIVTFMMNLLFRGEVATSVPVQKFFEGKIKIIRSLYFMWEDWIEYFIRDQNLPTFTSNCPHEGKSKRMR

Radius of gyration: 15.52 Å; chains: 1; bounding box: 34×30×40 Å